Protein AF-A0A7I7SS17-F1 (afdb_monomer_lite)

Secondary structure (DSSP, 8-state):
-HHHHHHHHHTT--HHHHH---SSS---HHHHHHHHHHHHHHHHHHSSSSSHHHHHS-TT-EEEPPTTSTTS-TT--EEEHHHHHHHHHHHHHHHHHHHHHHHHHHH---HHHHHHHHTTPPPBTTB-----SS----S--SS--TT-S----HHHHHHHHHHHHHHHHHT--

Organism: NCBI:txid1534348

Foldseek 3Di:
DLLLLLLLLLPLDAPCQQQDDLDPDSDGSLVLVVVLVVLCCVLCVQPPHDDVCVVVPPQQDWRADDCVDPPDDNPGGTDGNVVSVVVSVVSSNVSSVVSQVSSCSPPNDHRQLSSCQVVVHPDDPVYHRDDRPDRDPHCDPLPDRPPPDPRVRSSVSVVVVVVVVVVVVVVVD

InterPro domains:
  IPR007061 Mycothiol-S-transferase [PF04978] (49-108)
  IPR034660 DinB/YfiT-like putative metalloenzymes [G3DSA:1.20.120.450] (3-50)
  IPR034660 DinB/YfiT-like putative metalloenzymes [G3DSA:1.20.120.450] (51-109)
  IPR034660 DinB/YfiT-like putative metalloenzymes [SSF109854] (7-107)

Structure (mmCIF, N/CA/C/O backbone):
data_AF-A0A7I7SS17-F1
#
_entry.id   AF-A0A7I7SS17-F1
#
loop_
_atom_site.group_PDB
_atom_site.id
_atom_site.type_symbol
_atom_site.label_atom_id
_atom_site.label_alt_id
_atom_site.label_comp_id
_atom_site.label_asym_id
_atom_site.label_entity_id
_atom_site.label_seq_id
_atom_site.pdbx_PDB_ins_code
_atom_site.Cartn_x
_atom_site.Cartn_y
_atom_site.Cartn_z
_atom_site.occupancy
_atom_site.B_iso_or_equiv
_atom_site.auth_seq_id
_atom_site.auth_comp_id
_atom_site.auth_asym_id
_atom_site.auth_atom_id
_atom_site.pdbx_PDB_model_num
ATOM 1 N N . MET A 1 1 ? 8.268 -7.263 5.858 1.00 54.41 1 MET A N 1
ATOM 2 C CA . MET A 1 1 ? 7.622 -6.282 6.760 1.00 54.41 1 MET A CA 1
ATOM 3 C C . MET A 1 1 ? 6.627 -5.393 6.023 1.00 54.41 1 MET A C 1
ATOM 5 O O . MET A 1 1 ? 5.473 -5.433 6.407 1.00 54.41 1 MET A O 1
ATOM 9 N N . ILE A 1 2 ? 6.999 -4.677 4.951 1.00 58.81 2 ILE A N 1
ATOM 10 C CA . ILE A 1 2 ? 6.078 -3.745 4.255 1.00 58.81 2 ILE A CA 1
ATOM 11 C C . ILE A 1 2 ? 4.875 -4.456 3.591 1.00 58.81 2 ILE A C 1
ATOM 13 O O . ILE A 1 2 ? 3.740 -4.019 3.727 1.00 58.81 2 ILE A O 1
ATOM 17 N N . PHE A 1 3 ? 5.082 -5.595 2.921 1.00 63.16 3 PHE A N 1
ATOM 18 C CA . PHE A 1 3 ? 3.960 -6.375 2.367 1.00 63.16 3 PHE A CA 1
ATOM 19 C C . PHE A 1 3 ? 3.020 -6.921 3.448 1.00 63.16 3 PHE A C 1
ATOM 21 O O . PHE A 1 3 ? 1.810 -6.976 3.268 1.00 63.16 3 PHE A O 1
ATOM 28 N N . THR A 1 4 ? 3.571 -7.273 4.606 1.00 67.00 4 THR A N 1
ATOM 29 C CA . THR A 1 4 ? 2.788 -7.773 5.736 1.00 67.00 4 THR A CA 1
ATOM 30 C C . THR A 1 4 ? 1.897 -6.680 6.328 1.00 67.00 4 THR A C 1
ATOM 32 O O . THR A 1 4 ? 0.782 -6.985 6.737 1.00 67.00 4 THR A O 1
ATOM 35 N N . SER A 1 5 ? 2.344 -5.418 6.351 1.00 72.88 5 SER A N 1
ATOM 36 C CA . SER A 1 5 ? 1.547 -4.323 6.917 1.00 72.88 5 SER A CA 1
ATOM 37 C C . SER A 1 5 ? 0.346 -3.967 6.041 1.00 72.88 5 SER A C 1
ATOM 39 O O . SER A 1 5 ? -0.764 -3.901 6.557 1.00 72.88 5 SER A O 1
ATOM 41 N N . ILE A 1 6 ? 0.512 -3.840 4.715 1.00 76.19 6 ILE A N 1
ATOM 42 C CA . ILE A 1 6 ? -0.615 -3.504 3.821 1.00 76.19 6 ILE A CA 1
ATOM 43 C C . ILE A 1 6 ? -1.723 -4.573 3.865 1.00 76.19 6 ILE A C 1
ATOM 45 O O . ILE A 1 6 ? -2.908 -4.248 3.797 1.00 76.19 6 ILE A O 1
ATOM 49 N N . ILE A 1 7 ? -1.344 -5.849 4.015 1.00 76.75 7 ILE A N 1
ATOM 50 C CA . ILE A 1 7 ? -2.284 -6.968 4.146 1.00 76.75 7 ILE A CA 1
ATOM 51 C C . ILE A 1 7 ? -2.948 -6.948 5.526 1.00 76.75 7 ILE A C 1
ATOM 53 O O . ILE A 1 7 ? -4.169 -7.064 5.606 1.00 76.75 7 ILE A O 1
ATOM 57 N N . ALA A 1 8 ? -2.180 -6.743 6.600 1.00 79.88 8 ALA A N 1
ATOM 58 C CA . ALA A 1 8 ? -2.711 -6.687 7.962 1.00 79.88 8 ALA A CA 1
ATOM 59 C C . ALA A 1 8 ? -3.711 -5.534 8.161 1.00 79.88 8 ALA A C 1
ATOM 61 O O . ALA A 1 8 ? -4.725 -5.713 8.825 1.00 79.88 8 ALA A O 1
ATOM 62 N N . VAL A 1 9 ? -3.476 -4.378 7.533 1.00 81.19 9 VAL A N 1
ATOM 63 C CA . VAL A 1 9 ? -4.404 -3.233 7.555 1.00 81.19 9 VAL A CA 1
ATOM 64 C C . VAL A 1 9 ? -5.732 -3.538 6.866 1.00 81.19 9 VAL A C 1
ATOM 66 O O . VAL A 1 9 ? -6.790 -3.054 7.276 1.00 81.19 9 VAL A O 1
ATOM 69 N N . ALA A 1 10 ? -5.684 -4.330 5.799 1.00 79.56 10 ALA A N 1
ATOM 70 C CA . ALA A 1 10 ? -6.872 -4.755 5.081 1.00 79.56 10 ALA A CA 1
ATOM 71 C C . ALA A 1 10 ? -7.640 -5.844 5.843 1.00 79.56 10 ALA A C 1
ATOM 73 O O . ALA A 1 10 ? -8.870 -5.920 5.749 1.00 79.56 10 ALA A O 1
ATOM 74 N N . ASP A 1 11 ? -6.926 -6.704 6.568 1.00 79.88 11 ASP A N 1
ATOM 75 C CA . ASP A 1 11 ? -7.519 -7.853 7.231 1.00 79.88 11 ASP A CA 1
ATOM 76 C C . ASP A 1 11 ? -8.488 -7.443 8.346 1.00 79.88 11 ASP A C 1
ATOM 78 O O . ASP A 1 11 ? -8.333 -6.443 9.046 1.00 79.88 11 ASP A O 1
ATOM 82 N N . GLY A 1 12 ? -9.578 -8.197 8.456 1.00 74.12 12 GLY A N 1
ATOM 83 C CA . GLY A 1 12 ? -10.648 -7.905 9.408 1.00 74.12 12 GLY A CA 1
ATOM 84 C C . GLY A 1 12 ? -11.419 -6.598 9.166 1.00 74.12 12 GLY A C 1
ATOM 85 O O . GLY A 1 12 ? -12.346 -6.320 9.929 1.00 74.12 12 GLY A O 1
ATOM 86 N N . SER A 1 13 ? -11.100 -5.809 8.130 1.00 79.06 13 SER A N 1
ATOM 87 C CA . SER A 1 13 ? -11.884 -4.626 7.757 1.00 79.06 13 SER A CA 1
ATOM 88 C C . SER A 1 13 ? -13.245 -5.004 7.159 1.00 79.06 13 SER A C 1
ATOM 90 O O . SER A 1 13 ? -13.398 -6.016 6.467 1.00 79.06 13 SER A O 1
ATOM 92 N N . THR A 1 14 ? -14.273 -4.203 7.446 1.00 82.38 14 THR A N 1
ATOM 93 C CA . THR A 1 14 ? -15.587 -4.361 6.806 1.00 82.38 14 THR A CA 1
ATOM 94 C C . THR A 1 14 ? -15.608 -3.713 5.420 1.00 82.38 14 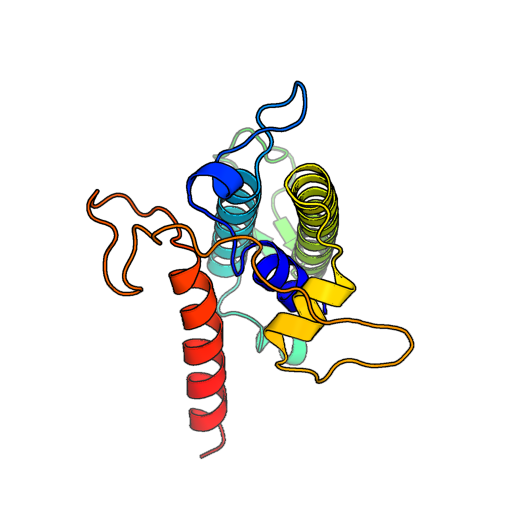THR A C 1
ATOM 96 O O . THR A 1 14 ? -14.827 -2.811 5.128 1.00 82.38 14 THR A O 1
ATOM 99 N N . ASP A 1 15 ? -16.557 -4.111 4.568 1.00 77.62 15 ASP A N 1
ATOM 100 C CA . ASP A 1 15 ? -16.792 -3.466 3.264 1.00 77.62 15 ASP A CA 1
ATOM 101 C C . ASP A 1 15 ? -17.032 -1.950 3.380 1.00 77.62 15 ASP A C 1
ATOM 103 O O . ASP A 1 15 ? -16.677 -1.189 2.481 1.00 77.62 15 ASP A O 1
ATOM 107 N N . GLU A 1 16 ? -17.671 -1.516 4.468 1.00 83.25 16 GLU A N 1
ATOM 108 C CA . GLU A 1 16 ? -17.919 -0.106 4.759 1.00 83.25 16 GLU A CA 1
ATOM 109 C C . GLU A 1 16 ? -16.619 0.609 5.133 1.00 83.25 16 GLU A C 1
ATOM 111 O O . GLU A 1 16 ? -16.286 1.618 4.517 1.00 83.25 16 GLU A O 1
ATOM 116 N N . GLN A 1 17 ? -15.832 0.033 6.047 1.00 85.25 17 GLN A N 1
ATOM 117 C CA . GLN A 1 17 ? -14.513 0.554 6.419 1.00 85.25 17 GLN A CA 1
ATOM 118 C C . GLN A 1 17 ? -13.571 0.634 5.212 1.00 85.25 17 GLN A C 1
ATOM 120 O O . GLN A 1 17 ? -12.902 1.643 5.012 1.00 85.25 17 GLN A O 1
ATOM 125 N N . ALA A 1 18 ? -13.561 -0.390 4.357 1.00 86.12 18 ALA A N 1
ATOM 126 C CA . ALA A 1 18 ? -12.718 -0.425 3.168 1.00 86.12 18 ALA A CA 1
ATOM 127 C C . ALA A 1 18 ? -13.058 0.688 2.158 1.00 86.12 18 ALA A C 1
ATOM 129 O O . ALA A 1 18 ? -12.183 1.111 1.401 1.00 86.12 18 ALA A O 1
ATOM 130 N N . ARG A 1 19 ? -14.311 1.165 2.129 1.00 85.88 19 ARG A N 1
ATOM 131 C CA . ARG A 1 19 ? -14.769 2.257 1.250 1.00 85.88 19 ARG A CA 1
ATOM 132 C C . ARG A 1 19 ? -14.756 3.627 1.923 1.00 85.88 19 ARG A C 1
ATOM 134 O O . ARG A 1 19 ? -14.920 4.627 1.226 1.00 85.88 19 ARG A O 1
ATOM 141 N N . ALA A 1 20 ? -14.601 3.679 3.241 1.00 86.75 20 ALA A N 1
ATOM 142 C CA . ALA A 1 20 ? -14.642 4.919 3.990 1.00 86.75 20 ALA A CA 1
ATOM 143 C C . ALA A 1 20 ? -13.451 5.819 3.634 1.00 86.75 20 ALA A C 1
ATOM 145 O O . ALA A 1 20 ? -12.322 5.354 3.464 1.00 86.75 20 ALA A O 1
ATOM 146 N N . ALA A 1 21 ? -13.725 7.118 3.543 1.00 91.56 21 ALA A N 1
ATOM 147 C CA . ALA A 1 21 ? -12.736 8.164 3.341 1.00 91.56 21 ALA A CA 1
ATOM 148 C C . ALA A 1 21 ? -12.806 9.119 4.543 1.00 91.56 21 ALA A C 1
ATOM 150 O O . ALA A 1 21 ? -13.628 10.034 4.547 1.00 91.56 21 ALA A O 1
ATOM 151 N N . PRO A 1 22 ? -12.018 8.881 5.609 1.00 89.25 22 PRO A N 1
ATOM 152 C CA . PRO A 1 22 ? -12.168 9.600 6.879 1.00 89.25 22 PRO A CA 1
ATOM 153 C C . PRO A 1 22 ? -11.605 11.031 6.852 1.00 89.25 22 PRO A C 1
ATOM 155 O O . PRO A 1 22 ? -11.637 11.728 7.862 1.00 89.25 22 PRO A O 1
ATOM 158 N N . THR A 1 23 ? -11.081 11.483 5.711 1.00 89.62 23 THR A N 1
ATOM 159 C CA . THR A 1 23 ? -10.562 12.842 5.514 1.00 89.62 23 THR A CA 1
ATOM 160 C C . THR A 1 23 ? -11.308 13.524 4.369 1.00 89.62 23 THR A C 1
ATOM 162 O O . THR A 1 23 ? -12.128 12.912 3.693 1.00 89.62 23 THR A O 1
ATOM 165 N N . VAL A 1 24 ? -11.007 14.798 4.110 1.00 89.62 24 VAL A N 1
ATOM 166 C CA . VAL A 1 24 ? -11.582 15.538 2.969 1.00 89.62 24 VAL A CA 1
ATOM 167 C C . VAL A 1 24 ? -11.172 14.973 1.601 1.00 89.62 24 VAL A C 1
ATOM 169 O O . VAL A 1 24 ? -11.801 15.287 0.593 1.00 89.62 24 VAL A O 1
ATOM 172 N N . SER A 1 25 ? -10.115 14.158 1.550 1.00 87.12 25 SER A N 1
ATOM 173 C CA . SER A 1 25 ? -9.692 13.442 0.346 1.00 87.12 25 SER A CA 1
ATOM 174 C C . SER A 1 25 ? -10.539 12.187 0.138 1.00 87.12 25 SER A C 1
ATOM 176 O O . SER A 1 25 ? -10.976 11.564 1.097 1.00 87.12 25 SER A O 1
ATOM 178 N N . SER A 1 26 ? -10.682 11.726 -1.107 1.00 88.00 26 SER A N 1
ATOM 179 C CA . SER A 1 26 ? -11.328 10.446 -1.442 1.00 88.00 26 SER A CA 1
ATOM 180 C C . SER A 1 26 ? -10.481 9.205 -1.096 1.00 88.00 26 SER A C 1
ATOM 182 O O . SER A 1 26 ? -10.699 8.125 -1.652 1.00 88.00 26 SER A O 1
ATOM 184 N N . LEU A 1 27 ? -9.464 9.357 -0.247 1.00 89.88 27 LEU A N 1
ATOM 185 C CA . LEU A 1 27 ? -8.505 8.314 0.100 1.00 89.88 27 LEU A CA 1
ATOM 186 C C . LEU A 1 27 ? -9.148 7.276 1.031 1.00 89.88 27 LEU A C 1
ATOM 188 O O . LEU A 1 27 ? -9.680 7.631 2.078 1.00 89.88 27 LEU A O 1
ATOM 192 N N . SER A 1 28 ? -9.075 5.999 0.655 1.00 90.19 28 SER A N 1
ATOM 193 C CA . SER A 1 28 ? -9.647 4.867 1.401 1.00 90.19 28 SER A CA 1
ATOM 194 C C . SER A 1 28 ? -8.701 3.667 1.376 1.00 90.19 28 SER A C 1
ATOM 196 O O . SER A 1 28 ? -7.907 3.535 0.440 1.00 90.19 28 SER A O 1
ATOM 198 N N . ILE A 1 29 ? -8.821 2.755 2.350 1.00 87.69 29 ILE A N 1
ATOM 199 C CA . ILE A 1 29 ? -8.038 1.502 2.389 1.00 87.69 29 ILE A CA 1
ATOM 200 C C . ILE A 1 29 ? -8.238 0.710 1.089 1.00 87.69 29 ILE A C 1
ATOM 202 O O . ILE A 1 29 ? -7.273 0.311 0.440 1.00 87.69 29 ILE A O 1
ATOM 206 N N . GLY A 1 30 ? -9.486 0.545 0.641 1.00 84.06 30 GLY A N 1
ATOM 207 C CA . GLY A 1 30 ? -9.792 -0.156 -0.606 1.00 84.06 30 GLY A CA 1
ATOM 208 C C . GLY A 1 30 ? -9.234 0.549 -1.848 1.00 84.06 30 GLY A C 1
ATOM 209 O O . GLY A 1 30 ? -8.779 -0.115 -2.782 1.00 84.06 30 GLY A O 1
ATOM 210 N N . GLY A 1 31 ? -9.228 1.886 -1.863 1.00 86.00 31 GLY A N 1
ATOM 211 C CA . GLY A 1 31 ? -8.612 2.683 -2.926 1.00 86.00 31 GLY A CA 1
ATOM 212 C C . GLY A 1 31 ? -7.094 2.503 -2.995 1.00 86.00 31 GLY A C 1
ATOM 213 O O . GLY A 1 31 ? -6.564 2.266 -4.081 1.00 86.00 31 GLY A O 1
ATOM 214 N N . LEU A 1 32 ? -6.419 2.543 -1.842 1.00 87.06 32 LEU A N 1
ATOM 215 C CA . LEU A 1 32 ? -4.975 2.330 -1.709 1.00 87.06 32 LEU A CA 1
ATOM 216 C C . LEU A 1 32 ? -4.569 0.928 -2.174 1.00 87.06 32 LEU A C 1
ATOM 218 O O . LEU A 1 32 ? -3.712 0.791 -3.044 1.00 87.06 32 LEU A O 1
ATOM 222 N N . ILE A 1 33 ? -5.247 -0.112 -1.684 1.00 83.62 33 ILE A N 1
ATOM 223 C CA . ILE A 1 33 ? -4.981 -1.503 -2.080 1.00 83.62 33 ILE A CA 1
ATOM 224 C C . ILE A 1 33 ? -5.134 -1.681 -3.593 1.00 83.62 33 ILE A C 1
ATOM 226 O O . ILE A 1 33 ? -4.274 -2.276 -4.251 1.00 83.62 33 ILE A O 1
ATOM 230 N N . LYS A 1 34 ? -6.218 -1.145 -4.171 1.00 82.19 34 LYS A N 1
ATOM 231 C CA . LYS A 1 34 ? -6.457 -1.199 -5.617 1.00 82.19 34 LYS A CA 1
ATOM 232 C C . LYS A 1 34 ? -5.342 -0.496 -6.390 1.00 82.19 34 LYS A C 1
ATOM 234 O O . LYS A 1 34 ? -4.876 -1.032 -7.396 1.00 82.19 34 LYS A O 1
ATOM 239 N N . HIS A 1 35 ? -4.944 0.689 -5.939 1.00 85.00 35 HIS A N 1
ATOM 240 C CA . HIS A 1 35 ? -3.897 1.482 -6.567 1.00 85.00 35 HIS A CA 1
ATOM 241 C C . HIS A 1 35 ? -2.554 0.738 -6.566 1.00 85.00 35 HIS A C 1
ATOM 243 O O . HIS A 1 35 ? -2.025 0.466 -7.644 1.00 85.00 35 HIS A O 1
ATOM 249 N N . ILE A 1 36 ? -2.066 0.311 -5.396 1.00 82.50 36 ILE A N 1
ATOM 250 C CA . ILE A 1 36 ? -0.790 -0.410 -5.252 1.00 82.50 36 ILE A CA 1
ATOM 251 C C . ILE A 1 36 ? -0.790 -1.692 -6.082 1.00 82.50 36 ILE A C 1
ATOM 253 O O . ILE A 1 36 ? 0.169 -1.964 -6.796 1.00 82.50 36 ILE A O 1
ATOM 257 N N . THR A 1 37 ? -1.881 -2.466 -6.044 1.00 79.69 37 THR A N 1
ATOM 258 C CA . THR A 1 37 ? -1.987 -3.706 -6.830 1.00 79.69 37 THR A CA 1
ATOM 259 C C . THR A 1 37 ? -1.874 -3.422 -8.330 1.00 79.69 37 THR A C 1
ATOM 261 O O . THR A 1 37 ? -1.239 -4.182 -9.062 1.00 79.69 37 THR A O 1
ATOM 264 N N . GLY A 1 38 ? -2.475 -2.327 -8.808 1.00 77.69 38 GLY A N 1
ATOM 265 C CA . GLY A 1 38 ? -2.366 -1.889 -10.199 1.00 77.69 38 GLY A CA 1
ATOM 266 C C . GLY A 1 38 ? -0.946 -1.459 -10.573 1.00 77.69 38 GLY A C 1
ATOM 267 O O . GLY A 1 38 ? -0.431 -1.905 -11.597 1.00 77.69 38 GLY A O 1
ATOM 268 N N . VAL A 1 39 ? -0.305 -0.651 -9.723 1.00 80.81 39 VAL A N 1
ATOM 269 C CA . VAL A 1 39 ? 1.082 -0.186 -9.894 1.00 80.81 39 VAL A CA 1
ATOM 270 C C . VAL A 1 39 ? 2.038 -1.375 -9.936 1.00 80.81 39 VAL A C 1
ATOM 272 O O . VAL A 1 39 ? 2.763 -1.549 -10.915 1.00 80.81 39 VAL A O 1
ATOM 275 N N . GLN A 1 40 ? 1.975 -2.250 -8.933 1.00 78.19 40 GLN A N 1
ATOM 276 C CA . GLN A 1 40 ? 2.812 -3.440 -8.838 1.00 78.19 40 GLN A CA 1
ATOM 277 C C . GLN A 1 40 ? 2.646 -4.342 -10.063 1.00 78.19 40 GLN A C 1
ATOM 279 O O . GLN A 1 40 ? 3.642 -4.702 -10.682 1.00 78.19 40 GLN A O 1
ATOM 284 N N . ARG A 1 41 ? 1.410 -4.672 -10.464 1.00 75.50 41 ARG A N 1
ATOM 285 C CA . ARG A 1 41 ? 1.167 -5.489 -11.668 1.00 75.50 41 ARG A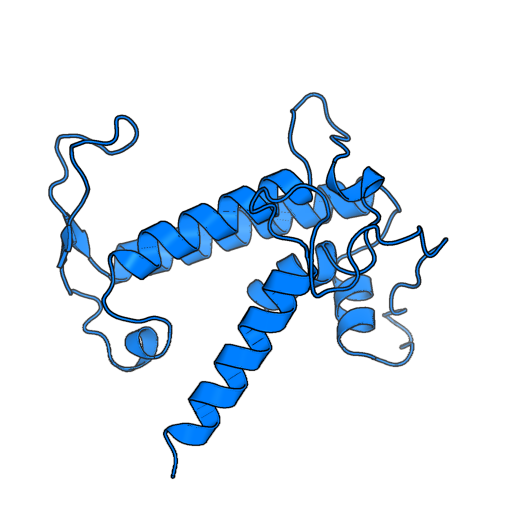 CA 1
ATOM 286 C C . ARG A 1 41 ? 1.683 -4.814 -12.932 1.00 75.50 41 ARG A C 1
ATOM 288 O O . ARG A 1 41 ? 2.251 -5.488 -13.783 1.00 75.50 41 ARG A O 1
ATOM 295 N N . GLY A 1 42 ? 1.502 -3.501 -13.056 1.00 76.25 42 GLY A N 1
ATOM 296 C CA . GLY A 1 42 ? 2.003 -2.737 -14.189 1.00 76.25 42 GLY A CA 1
ATOM 297 C C . GLY A 1 42 ? 3.521 -2.844 -14.314 1.00 76.25 42 GLY A C 1
ATOM 298 O O . GLY A 1 42 ? 4.023 -3.184 -15.384 1.00 76.25 42 GLY A O 1
ATOM 299 N N . TRP A 1 43 ? 4.256 -2.587 -13.237 1.00 76.38 43 TRP A N 1
ATOM 300 C CA . TRP A 1 43 ? 5.716 -2.672 -13.244 1.00 76.38 43 TRP A CA 1
ATOM 301 C C . TRP A 1 43 ? 6.221 -4.110 -13.384 1.00 76.38 43 TRP A C 1
ATOM 303 O O . TRP A 1 43 ? 7.115 -4.369 -14.183 1.00 76.38 43 TRP A O 1
ATOM 313 N N . MET A 1 44 ? 5.596 -5.068 -12.695 1.00 73.44 44 MET A N 1
ATOM 314 C CA . MET A 1 44 ? 5.963 -6.486 -12.772 1.00 73.44 44 MET A CA 1
ATOM 315 C C . MET A 1 44 ? 5.639 -7.131 -14.120 1.00 73.44 44 MET A C 1
ATOM 317 O O . MET A 1 44 ? 6.288 -8.097 -14.473 1.00 73.44 44 MET A O 1
ATOM 321 N N . ALA A 1 45 ? 4.670 -6.634 -14.892 1.00 73.62 45 ALA A N 1
ATOM 322 C CA . ALA A 1 45 ? 4.449 -7.113 -16.260 1.00 73.62 45 ALA A CA 1
ATOM 323 C C . ALA A 1 45 ? 5.530 -6.618 -17.238 1.00 73.62 45 ALA A C 1
ATOM 325 O O . ALA A 1 45 ? 5.720 -7.206 -18.299 1.00 73.62 45 ALA A O 1
ATOM 326 N N . ARG A 1 46 ? 6.218 -5.521 -16.895 1.00 71.75 46 ARG A N 1
ATOM 327 C CA . ARG A 1 46 ? 7.281 -4.911 -17.712 1.00 71.75 46 ARG A CA 1
ATOM 328 C C . ARG A 1 46 ? 8.649 -5.528 -17.435 1.00 71.75 46 ARG A C 1
ATOM 330 O O . ARG A 1 46 ? 9.523 -5.491 -18.292 1.00 71.75 46 ARG A O 1
ATOM 337 N N . VAL A 1 47 ? 8.812 -6.120 -16.256 1.00 63.50 47 VAL A N 1
ATOM 338 C CA . VAL A 1 47 ? 9.972 -6.924 -15.873 1.00 63.50 47 VAL A CA 1
ATOM 339 C C . VAL A 1 47 ? 9.618 -8.393 -16.119 1.00 63.50 47 VAL A C 1
ATOM 341 O O . VAL A 1 47 ? 8.639 -8.885 -15.576 1.00 63.50 47 VAL A O 1
ATOM 344 N N . ALA A 1 48 ? 10.363 -9.123 -16.950 1.00 56.81 48 ALA A N 1
ATOM 345 C CA . ALA A 1 48 ? 10.077 -10.540 -17.186 1.00 56.81 48 ALA A CA 1
ATOM 346 C C . ALA A 1 48 ? 10.241 -11.366 -15.881 1.00 56.81 48 ALA A C 1
ATOM 348 O O . ALA A 1 48 ? 11.356 -11.699 -15.504 1.00 56.81 48 ALA A O 1
ATOM 349 N N . ALA A 1 49 ? 9.114 -11.700 -15.232 1.00 50.69 49 ALA A N 1
ATOM 350 C CA . ALA A 1 49 ? 8.916 -12.509 -14.011 1.00 50.69 49 ALA A CA 1
ATOM 351 C C . ALA A 1 49 ? 9.348 -11.897 -12.641 1.00 50.69 49 ALA A C 1
ATOM 353 O O . ALA A 1 49 ? 10.364 -11.207 -12.555 1.00 50.69 49 ALA A O 1
ATOM 354 N N . PRO A 1 50 ? 8.596 -12.134 -11.531 1.00 53.84 50 PRO A N 1
ATOM 355 C CA . PRO A 1 50 ? 8.685 -11.331 -10.307 1.00 53.84 50 PRO A CA 1
ATOM 356 C C . PRO A 1 50 ? 9.461 -11.994 -9.149 1.00 53.84 50 PRO A C 1
ATOM 358 O O . PRO A 1 50 ? 9.459 -13.210 -8.970 1.00 53.84 50 PRO A O 1
ATOM 361 N N . LEU A 1 51 ? 10.080 -11.137 -8.327 1.00 52.41 51 LEU A N 1
ATOM 362 C CA . LEU A 1 51 ? 10.760 -11.362 -7.035 1.00 52.41 51 LEU A CA 1
ATOM 363 C C . LEU A 1 51 ? 11.979 -12.299 -7.012 1.00 52.41 51 LEU A C 1
ATOM 365 O O . LEU A 1 51 ? 12.969 -11.922 -6.391 1.00 52.41 51 LEU A O 1
ATOM 369 N N . ARG A 1 52 ? 12.002 -13.422 -7.746 1.00 51.31 52 ARG A N 1
ATOM 370 C CA . ARG A 1 52 ? 13.254 -14.189 -7.942 1.00 51.31 52 ARG A CA 1
ATOM 371 C C . ARG A 1 52 ? 14.289 -13.406 -8.752 1.00 51.31 52 ARG A C 1
ATOM 373 O O . ARG A 1 52 ? 15.483 -13.594 -8.553 1.00 51.31 52 ARG A O 1
ATOM 380 N N . LEU A 1 53 ? 13.840 -12.450 -9.570 1.00 55.38 53 LEU A N 1
ATOM 381 C CA . LEU A 1 53 ? 14.733 -11.503 -10.226 1.00 55.38 53 LEU A CA 1
ATOM 382 C C . LEU A 1 53 ? 15.442 -10.575 -9.229 1.00 55.38 53 LEU A C 1
ATOM 384 O O . LEU A 1 53 ? 16.527 -10.137 -9.529 1.00 55.38 53 LEU A O 1
ATOM 388 N N . VAL A 1 54 ? 14.950 -10.265 -8.028 1.00 59.78 54 VAL A N 1
ATOM 389 C CA . VAL A 1 54 ? 15.759 -9.383 -7.150 1.00 59.78 54 VAL A CA 1
ATOM 390 C C . VAL A 1 54 ? 17.072 -10.069 -6.735 1.00 59.78 54 VAL A C 1
ATOM 392 O O . VAL A 1 54 ? 18.089 -9.405 -6.560 1.00 59.78 54 VAL A O 1
ATOM 395 N N . GLU A 1 55 ? 17.068 -11.402 -6.660 1.00 60.31 55 GLU A N 1
ATOM 396 C CA . GLU A 1 55 ? 18.261 -12.205 -6.376 1.00 60.31 55 GLU A CA 1
ATOM 397 C C . GLU A 1 55 ? 19.095 -12.518 -7.629 1.00 60.31 55 GLU A C 1
ATOM 399 O O . GLU A 1 55 ? 20.305 -12.701 -7.520 1.00 60.31 55 GLU A O 1
ATOM 404 N N . THR A 1 56 ? 18.474 -12.591 -8.814 1.00 66.94 56 THR A N 1
ATOM 405 C CA . THR A 1 56 ? 19.138 -13.050 -10.051 1.00 66.94 56 THR A CA 1
ATOM 406 C C . THR A 1 56 ? 19.135 -12.043 -11.205 1.00 66.94 56 THR A C 1
ATOM 408 O O . THR A 1 56 ? 19.663 -12.346 -12.272 1.00 66.94 56 THR A O 1
ATOM 411 N N . ALA A 1 57 ? 18.500 -10.884 -11.054 1.00 70.50 57 ALA A N 1
ATOM 412 C CA . ALA A 1 57 ? 18.420 -9.852 -12.078 1.00 70.50 57 ALA A CA 1
ATOM 413 C C . ALA A 1 57 ? 19.706 -9.061 -12.099 1.00 70.50 57 ALA A C 1
ATOM 415 O O . ALA A 1 57 ? 20.216 -8.615 -11.069 1.00 70.50 57 ALA A O 1
ATOM 416 N N . ASP A 1 58 ? 20.125 -8.754 -13.314 1.00 81.75 58 ASP A N 1
ATOM 417 C CA . ASP A 1 58 ? 20.938 -7.582 -13.532 1.00 81.75 58 ASP A CA 1
ATOM 418 C C . ASP A 1 58 ? 20.091 -6.335 -13.218 1.00 81.75 58 ASP A C 1
ATOM 420 O O . ASP A 1 58 ? 19.153 -5.992 -13.943 1.00 81.75 58 ASP A O 1
ATOM 424 N N . LEU A 1 59 ? 20.396 -5.673 -12.102 1.00 84.75 59 LEU A N 1
ATOM 425 C CA . LEU A 1 59 ? 19.708 -4.458 -11.662 1.00 84.75 59 LEU A CA 1
ATOM 426 C C . LEU A 1 59 ? 19.918 -3.277 -12.620 1.00 84.75 59 LEU A C 1
ATOM 428 O O . LEU A 1 59 ? 19.163 -2.304 -12.556 1.00 84.75 59 LEU A O 1
ATOM 432 N N . ASP A 1 60 ? 20.886 -3.367 -13.526 1.00 87.56 60 ASP A N 1
ATOM 433 C CA . ASP A 1 60 ? 21.141 -2.357 -14.546 1.00 87.56 60 ASP A CA 1
ATOM 434 C C . ASP A 1 60 ? 20.406 -2.678 -15.865 1.00 87.56 60 ASP A C 1
ATOM 436 O O . ASP A 1 60 ? 20.462 -1.896 -16.816 1.00 87.56 60 ASP A O 1
ATOM 440 N N . THR A 1 61 ? 19.620 -3.768 -15.897 1.00 86.38 61 THR A N 1
ATOM 441 C CA . THR A 1 61 ? 18.698 -4.094 -16.996 1.00 86.38 61 THR A CA 1
ATOM 442 C C . THR A 1 61 ? 17.805 -2.903 -17.324 1.00 86.38 61 THR A C 1
ATOM 444 O O . THR A 1 61 ? 17.174 -2.313 -16.445 1.00 86.38 61 THR A O 1
ATOM 447 N N . VAL A 1 62 ? 17.707 -2.595 -18.614 1.00 88.12 62 VAL A N 1
ATOM 448 C CA . VAL A 1 62 ? 16.903 -1.496 -19.146 1.00 88.12 62 VAL A CA 1
ATOM 449 C C . VAL A 1 62 ? 15.426 -1.901 -19.212 1.00 88.12 62 VAL A C 1
ATOM 451 O O . VAL A 1 62 ? 15.061 -2.862 -19.886 1.00 88.12 62 VAL A O 1
ATOM 454 N N . VAL A 1 63 ? 14.572 -1.141 -18.529 1.00 87.12 63 VAL A N 1
ATOM 455 C CA . VAL A 1 63 ? 13.112 -1.271 -18.510 1.00 87.12 63 VAL A CA 1
ATOM 456 C C . VAL A 1 63 ? 12.506 -0.106 -19.303 1.00 87.12 63 VAL A C 1
ATOM 458 O O . VAL A 1 63 ? 12.630 1.044 -18.872 1.00 87.12 63 VAL A O 1
ATOM 461 N N . PRO A 1 64 ? 11.854 -0.359 -20.452 1.00 87.19 64 PRO A N 1
ATOM 462 C CA . PRO A 1 64 ? 11.328 0.702 -21.306 1.00 87.19 64 PRO A CA 1
ATOM 463 C C . PRO A 1 64 ? 10.157 1.442 -20.649 1.00 87.19 64 PRO A C 1
ATOM 465 O O . PRO A 1 64 ? 9.269 0.827 -20.045 1.00 87.19 64 PRO A O 1
ATOM 468 N N . VAL A 1 65 ? 10.136 2.767 -20.807 1.00 86.00 65 VAL A N 1
ATOM 469 C CA . VAL A 1 65 ? 9.025 3.616 -20.364 1.00 86.00 65 VAL A CA 1
ATOM 470 C C . VAL A 1 65 ? 7.983 3.705 -21.478 1.00 86.00 65 VAL A C 1
ATOM 472 O O . VAL A 1 65 ? 8.329 3.997 -22.621 1.00 86.00 65 VAL A O 1
ATOM 475 N N . PRO A 1 66 ? 6.695 3.466 -21.191 1.00 77.94 66 PRO A N 1
ATOM 476 C CA . PRO A 1 66 ? 5.644 3.668 -22.178 1.00 77.94 66 PRO A CA 1
ATOM 477 C C . PRO A 1 66 ? 5.467 5.156 -22.503 1.00 77.94 66 PRO A C 1
ATOM 479 O O . PRO A 1 66 ? 5.120 5.949 -21.629 1.00 77.94 66 PRO A O 1
ATOM 482 N N . CYS A 1 67 ? 5.647 5.525 -23.771 1.00 77.94 67 CYS A N 1
ATOM 483 C CA . CYS A 1 67 ? 5.437 6.897 -24.245 1.00 77.94 67 CYS A CA 1
ATOM 484 C C . CYS A 1 67 ? 3.954 7.236 -24.493 1.00 77.94 67 CYS A C 1
ATOM 486 O O . CYS A 1 67 ? 3.622 8.380 -24.793 1.00 77.94 67 CYS A O 1
ATOM 488 N N . ASP A 1 68 ? 3.061 6.246 -24.416 1.00 78.81 68 ASP A N 1
ATOM 489 C CA . ASP A 1 68 ? 1.622 6.378 -24.671 1.00 78.81 68 ASP A CA 1
ATOM 490 C C . ASP A 1 68 ? 0.825 6.843 -23.440 1.00 78.81 68 ASP A C 1
ATOM 492 O O . ASP A 1 68 ? -0.329 7.259 -23.562 1.00 78.81 68 ASP A O 1
ATOM 496 N N . ALA A 1 69 ? 1.437 6.806 -22.255 1.00 79.81 69 ALA A N 1
ATOM 497 C CA . ALA A 1 69 ? 0.820 7.215 -21.003 1.00 79.81 69 ALA A CA 1
ATOM 498 C C . ALA A 1 69 ? 1.209 8.662 -20.628 1.00 79.81 69 ALA A C 1
ATOM 500 O O . ALA A 1 69 ? 2.389 8.952 -20.435 1.00 79.81 69 ALA A O 1
ATOM 501 N N . PRO A 1 70 ? 0.235 9.574 -20.431 1.00 82.38 70 PRO A N 1
ATOM 502 C CA . PRO A 1 70 ? 0.500 11.006 -20.247 1.00 82.38 70 PRO A CA 1
ATOM 503 C C . PRO A 1 70 ? 1.170 11.373 -18.914 1.00 82.38 70 PRO A C 1
ATOM 505 O O . PRO A 1 70 ? 1.601 12.508 -18.740 1.00 82.38 70 PRO A O 1
ATOM 508 N N . TRP A 1 71 ? 1.228 10.448 -17.954 1.00 82.81 71 TRP A N 1
ATOM 509 C CA . TRP A 1 71 ? 1.883 10.655 -16.657 1.00 82.81 71 TRP A CA 1
ATOM 510 C C . TRP A 1 71 ? 3.368 10.273 -16.658 1.00 82.81 71 TRP A C 1
ATOM 512 O O . TRP A 1 71 ? 4.055 10.555 -15.678 1.00 82.81 71 TRP A O 1
ATOM 522 N N . PHE A 1 72 ? 3.873 9.633 -17.718 1.00 84.56 72 PHE A N 1
ATOM 523 C CA . PHE A 1 72 ? 5.302 9.383 -17.855 1.00 84.56 72 PHE A CA 1
ATOM 524 C C . PHE A 1 72 ? 5.995 10.555 -18.558 1.00 84.56 72 PHE A C 1
ATOM 526 O O . PHE A 1 72 ? 5.425 11.144 -19.480 1.00 84.56 72 PHE A O 1
ATOM 533 N N . PRO A 1 73 ? 7.225 10.917 -18.153 1.00 85.44 73 PRO A N 1
ATOM 534 C CA . PRO A 1 73 ? 7.963 11.967 -18.837 1.00 85.44 73 PRO A CA 1
ATOM 535 C C . PRO A 1 73 ? 8.289 11.534 -20.270 1.00 85.44 73 PRO A C 1
ATOM 537 O O . PRO A 1 73 ? 8.950 10.522 -20.479 1.00 85.44 73 PRO A O 1
ATOM 540 N N . SER A 1 74 ? 7.883 12.330 -21.260 1.00 85.75 74 SER A N 1
ATOM 541 C CA . SER A 1 74 ? 8.054 12.000 -22.685 1.00 85.75 74 SER A CA 1
ATOM 542 C C . SER A 1 74 ? 9.509 11.988 -23.167 1.00 85.75 74 SER A C 1
ATOM 544 O O . SER A 1 74 ? 9.773 11.620 -24.304 1.00 85.75 74 SER A O 1
ATOM 546 N N . TYR A 1 75 ? 10.438 12.471 -22.341 1.00 87.50 75 TYR A N 1
ATOM 547 C CA . TYR A 1 75 ? 11.871 12.546 -22.631 1.00 87.50 75 TYR A CA 1
ATOM 548 C C . TYR A 1 75 ? 12.671 11.401 -21.994 1.00 87.50 75 TYR A C 1
ATOM 550 O O . TYR A 1 75 ? 13.899 11.415 -22.049 1.00 87.50 75 TYR A O 1
ATOM 558 N N . VAL A 1 76 ? 12.004 10.450 -21.336 1.00 89.12 76 VAL A N 1
ATOM 559 C CA . VAL A 1 76 ? 12.648 9.286 -20.726 1.00 89.12 76 VAL A CA 1
ATOM 560 C C . VAL A 1 76 ? 12.252 8.045 -21.510 1.00 89.12 76 VAL A C 1
ATOM 562 O O . VAL A 1 76 ? 11.102 7.626 -21.456 1.00 89.12 76 VAL A O 1
ATOM 565 N N . ASP A 1 77 ? 13.219 7.441 -22.197 1.00 87.88 77 ASP A N 1
ATOM 566 C CA . ASP A 1 77 ? 12.981 6.233 -22.995 1.00 87.88 77 ASP A CA 1
ATOM 567 C C . ASP A 1 77 ? 12.988 4.953 -22.138 1.00 87.88 77 ASP A C 1
ATOM 569 O O . ASP A 1 77 ? 12.281 3.986 -22.432 1.00 87.88 77 ASP A O 1
ATOM 573 N N . ALA A 1 78 ? 13.784 4.926 -21.061 1.00 89.88 78 ALA A N 1
ATOM 574 C CA . ALA A 1 78 ? 13.901 3.775 -20.167 1.00 89.88 78 ALA A CA 1
ATOM 575 C C . ALA A 1 78 ? 14.453 4.130 -18.773 1.00 89.88 78 ALA A C 1
ATOM 577 O O . ALA A 1 78 ? 15.175 5.114 -18.604 1.00 89.88 78 ALA A O 1
ATOM 578 N N . TRP A 1 79 ? 14.172 3.267 -17.794 1.00 90.75 79 TRP A N 1
ATOM 579 C CA . TRP A 1 79 ? 14.800 3.245 -16.466 1.00 90.75 79 TRP A CA 1
ATOM 580 C C . TRP A 1 79 ? 15.568 1.942 -16.248 1.00 90.75 79 TRP A C 1
ATOM 582 O O . TRP A 1 79 ? 15.322 0.956 -16.933 1.00 90.75 79 TRP A O 1
ATOM 592 N N . SER A 1 80 ? 16.474 1.900 -15.272 1.00 90.06 80 SER A N 1
ATOM 593 C CA . SER A 1 80 ? 17.054 0.628 -14.833 1.00 90.06 80 SER A CA 1
ATOM 594 C C . SER A 1 80 ? 16.076 -0.149 -13.949 1.00 90.06 80 SER A C 1
ATOM 596 O O . SER A 1 80 ? 15.245 0.439 -13.248 1.00 90.06 80 SER A O 1
ATOM 598 N N . ALA A 1 81 ? 16.203 -1.476 -13.918 1.00 85.56 81 ALA A N 1
ATOM 599 C CA . ALA A 1 81 ? 15.454 -2.326 -12.995 1.00 85.56 81 ALA A CA 1
ATOM 600 C C . ALA A 1 81 ? 15.653 -1.887 -11.532 1.00 85.56 81 ALA A C 1
ATOM 602 O O . ALA A 1 81 ? 14.700 -1.885 -10.756 1.00 85.56 81 ALA A O 1
ATOM 603 N N . ARG A 1 82 ? 16.857 -1.421 -11.172 1.00 88.50 82 ARG A N 1
ATOM 604 C CA . ARG A 1 82 ? 17.169 -0.803 -9.876 1.00 88.50 82 ARG A CA 1
ATOM 605 C C . ARG A 1 82 ? 16.222 0.341 -9.536 1.00 88.50 82 ARG A C 1
ATOM 607 O O . ARG A 1 82 ? 15.618 0.321 -8.468 1.00 88.50 82 ARG A O 1
ATOM 614 N N . TRP A 1 83 ? 16.083 1.306 -10.446 1.00 90.81 83 TRP A N 1
ATOM 615 C CA . TRP A 1 83 ? 15.205 2.456 -10.246 1.00 90.81 83 TRP A CA 1
ATOM 616 C C . TRP A 1 83 ? 13.752 2.006 -10.083 1.00 90.81 83 TRP A C 1
ATOM 618 O O . TRP A 1 83 ? 13.063 2.463 -9.177 1.00 90.81 83 TRP A O 1
ATOM 628 N N . VAL A 1 84 ? 13.301 1.051 -10.905 1.00 86.19 84 VAL A N 1
ATOM 629 C CA . VAL A 1 84 ? 11.935 0.509 -10.828 1.00 86.19 84 VAL A CA 1
ATOM 630 C C . VAL A 1 84 ? 11.673 -0.162 -9.477 1.00 86.19 84 VAL A C 1
ATOM 632 O O . VAL A 1 84 ? 10.626 0.070 -8.874 1.00 86.19 84 VAL A O 1
ATOM 635 N N . PHE A 1 85 ? 12.612 -0.965 -8.970 1.00 84.62 85 PHE A N 1
ATOM 636 C CA . PHE A 1 85 ? 12.471 -1.608 -7.663 1.00 84.62 85 PHE A CA 1
ATOM 637 C C . PHE A 1 85 ? 12.490 -0.601 -6.511 1.00 84.62 85 PHE A C 1
ATOM 639 O O . PHE A 1 85 ? 11.657 -0.700 -5.613 1.00 84.62 85 PHE A O 1
ATOM 646 N N . GLU A 1 86 ? 13.389 0.383 -6.540 1.00 87.75 86 GLU A N 1
ATOM 647 C CA . GLU A 1 86 ? 13.432 1.453 -5.536 1.00 87.75 86 GLU A CA 1
ATOM 648 C C . GLU A 1 86 ? 12.136 2.276 -5.533 1.00 87.75 86 GLU A C 1
ATOM 650 O O . GLU A 1 86 ? 11.565 2.552 -4.473 1.00 87.75 86 GLU A O 1
ATOM 655 N N . HIS A 1 87 ? 11.624 2.601 -6.721 1.00 86.31 87 HIS A N 1
ATOM 656 C CA . HIS A 1 87 ? 10.358 3.299 -6.883 1.00 86.31 87 HIS A CA 1
ATOM 657 C C . HIS A 1 87 ? 9.191 2.475 -6.320 1.00 86.31 87 HIS A C 1
ATOM 659 O O . HIS A 1 87 ? 8.402 2.994 -5.535 1.00 86.31 87 HIS A O 1
ATOM 665 N N . LEU A 1 88 ? 9.120 1.173 -6.622 1.00 84.25 88 LEU A N 1
ATOM 666 C CA . LEU A 1 88 ? 8.100 0.277 -6.065 1.00 84.25 88 LEU A CA 1
ATOM 667 C C . LEU A 1 88 ? 8.164 0.177 -4.537 1.00 84.25 88 LEU A C 1
ATOM 669 O O . LEU A 1 88 ? 7.119 0.185 -3.890 1.00 84.25 88 LEU A O 1
ATOM 673 N N . ILE A 1 89 ? 9.364 0.083 -3.957 1.00 84.06 89 ILE A N 1
ATOM 674 C CA . ILE A 1 89 ? 9.541 0.044 -2.498 1.00 84.06 89 ILE A CA 1
ATOM 675 C C . ILE A 1 89 ? 9.034 1.345 -1.870 1.00 84.06 89 ILE A C 1
ATOM 677 O O . ILE A 1 89 ? 8.307 1.300 -0.877 1.00 84.06 89 ILE A O 1
ATOM 681 N N . THR A 1 90 ? 9.389 2.486 -2.462 1.00 86.88 90 THR A N 1
ATOM 682 C CA . THR A 1 90 ? 8.999 3.814 -1.972 1.00 86.88 90 THR A CA 1
ATOM 683 C C . THR A 1 90 ? 7.489 4.014 -2.039 1.00 86.88 90 THR A C 1
ATOM 685 O O . THR A 1 90 ? 6.876 4.369 -1.032 1.00 86.88 90 THR A O 1
ATOM 688 N N . GLU A 1 91 ? 6.875 3.712 -3.185 1.00 85.69 91 GLU A N 1
ATOM 689 C CA . GLU A 1 91 ? 5.421 3.772 -3.353 1.00 85.69 91 GLU A CA 1
ATOM 690 C C . GLU A 1 91 ? 4.724 2.875 -2.327 1.00 85.69 91 GLU A C 1
ATOM 692 O O . GLU A 1 91 ? 3.830 3.315 -1.603 1.00 85.69 91 GLU A O 1
ATOM 697 N N . LEU A 1 92 ? 5.166 1.621 -2.197 1.00 83.81 92 LEU A N 1
ATOM 698 C CA . LEU A 1 92 ? 4.561 0.677 -1.264 1.00 83.81 92 LEU A CA 1
ATOM 699 C C . LEU A 1 92 ? 4.664 1.159 0.192 1.00 83.81 92 LEU A C 1
ATOM 701 O O . LEU A 1 92 ? 3.683 1.069 0.928 1.00 83.81 92 LEU A O 1
ATOM 705 N N . ALA A 1 93 ? 5.818 1.692 0.603 1.00 82.62 93 ALA A N 1
ATOM 706 C CA . ALA A 1 93 ? 6.014 2.232 1.946 1.00 82.62 93 ALA A CA 1
ATOM 707 C C . ALA A 1 93 ? 5.102 3.439 2.221 1.00 82.62 93 ALA A C 1
ATOM 709 O O . ALA A 1 93 ? 4.481 3.510 3.283 1.00 82.62 93 ALA A O 1
ATOM 710 N N . GLN A 1 94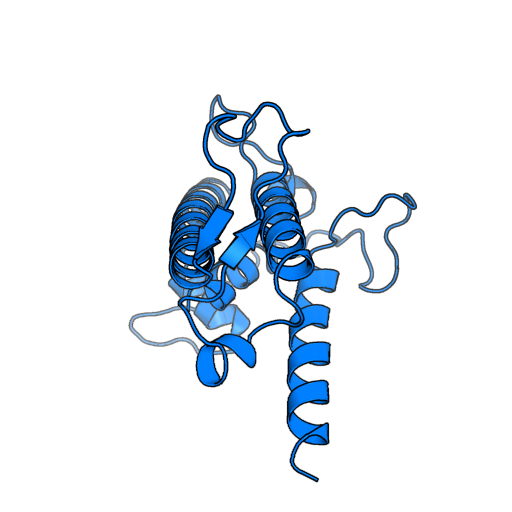 ? 4.973 4.359 1.259 1.00 87.88 94 GLN A N 1
ATOM 711 C CA . GLN A 1 94 ? 4.110 5.531 1.394 1.00 87.88 94 GLN A CA 1
ATOM 712 C C . GLN A 1 94 ? 2.634 5.136 1.516 1.00 87.88 94 GLN A C 1
ATOM 714 O O . GLN A 1 94 ? 1.922 5.631 2.393 1.00 87.88 94 GLN A O 1
ATOM 719 N N . HIS A 1 95 ? 2.164 4.213 0.674 1.00 88.38 95 HIS A N 1
ATOM 720 C CA . HIS A 1 95 ? 0.773 3.765 0.723 1.00 88.38 95 HIS A CA 1
ATOM 721 C C . HIS A 1 95 ? 0.463 2.913 1.958 1.00 88.38 95 HIS A C 1
ATOM 723 O O . HIS A 1 95 ? -0.653 2.999 2.467 1.00 88.38 95 HIS A O 1
ATOM 729 N N . ALA A 1 96 ? 1.428 2.141 2.471 1.00 86.06 96 ALA A N 1
ATOM 730 C CA . ALA A 1 96 ? 1.278 1.427 3.738 1.00 86.06 96 ALA A CA 1
ATOM 731 C C . ALA A 1 96 ? 1.042 2.401 4.903 1.00 86.06 96 ALA A C 1
ATOM 733 O O . ALA A 1 96 ? 0.058 2.250 5.621 1.00 86.06 96 ALA A O 1
ATOM 734 N N . GLY A 1 97 ? 1.852 3.460 5.015 1.00 86.69 97 GLY A N 1
ATOM 735 C CA . GLY A 1 97 ? 1.664 4.479 6.054 1.00 86.69 97 GLY A CA 1
ATOM 736 C C . GLY A 1 97 ? 0.326 5.220 5.944 1.00 86.69 97 GLY A C 1
ATOM 737 O O . GLY A 1 97 ? -0.326 5.490 6.951 1.00 86.69 97 GLY A O 1
ATOM 738 N N . HIS A 1 98 ? -0.144 5.506 4.725 1.00 92.19 98 HIS A N 1
ATOM 739 C CA . HIS A 1 98 ? -1.486 6.065 4.536 1.00 92.19 98 HIS A CA 1
ATOM 740 C C . HIS A 1 98 ? -2.594 5.099 4.975 1.00 92.19 98 HIS A C 1
ATOM 742 O O . HIS A 1 98 ? -3.590 5.532 5.557 1.00 92.19 98 HIS A O 1
ATOM 748 N N . ALA A 1 99 ? -2.442 3.805 4.684 1.00 89.31 99 ALA A N 1
ATOM 749 C CA . ALA A 1 99 ? -3.417 2.794 5.065 1.00 89.31 99 ALA A CA 1
ATOM 750 C C . ALA A 1 99 ? -3.490 2.649 6.595 1.00 89.31 99 ALA A C 1
ATOM 752 O O . ALA A 1 99 ? -4.599 2.596 7.129 1.00 89.31 99 ALA A O 1
ATOM 753 N N . ASP A 1 100 ? -2.343 2.678 7.283 1.00 90.56 100 ASP A N 1
ATOM 754 C CA . ASP A 1 100 ? -2.255 2.649 8.749 1.00 90.56 100 ASP A CA 1
ATOM 755 C C . ASP A 1 100 ? -3.039 3.814 9.378 1.00 90.56 100 ASP A C 1
ATOM 757 O O . ASP A 1 100 ? -3.920 3.589 10.207 1.00 90.56 100 ASP A O 1
ATOM 761 N N . ILE A 1 101 ? -2.811 5.053 8.919 1.00 92.31 101 ILE A N 1
ATOM 762 C CA . ILE A 1 101 ? -3.507 6.244 9.445 1.00 92.31 101 ILE A CA 1
ATOM 763 C C . ILE A 1 101 ? -5.022 6.156 9.222 1.00 92.31 101 ILE A C 1
ATOM 765 O O . ILE A 1 101 ? -5.810 6.518 10.097 1.00 92.31 101 ILE A O 1
ATOM 769 N N . ILE A 1 102 ? -5.458 5.681 8.050 1.00 91.81 102 ILE A N 1
ATOM 770 C CA . ILE A 1 102 ? -6.890 5.514 7.771 1.00 91.81 1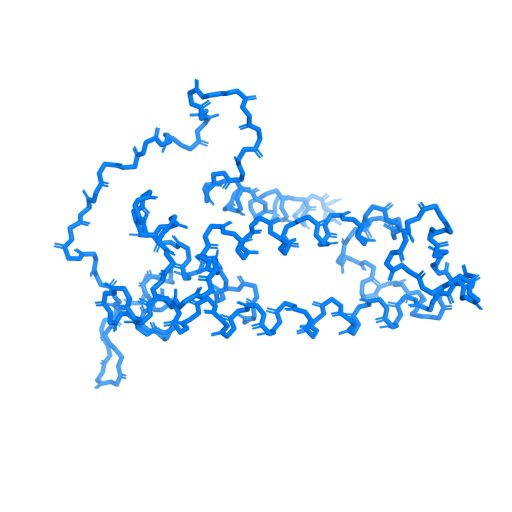02 ILE A CA 1
ATOM 771 C C . ILE A 1 102 ? -7.487 4.453 8.692 1.00 91.81 102 ILE A C 1
ATOM 773 O O . ILE A 1 102 ? -8.589 4.642 9.201 1.00 91.81 102 ILE A O 1
ATOM 777 N N . ARG A 1 103 ? -6.782 3.344 8.915 1.00 90.81 103 ARG A N 1
ATOM 778 C CA . ARG A 1 103 ? -7.254 2.265 9.781 1.00 90.81 103 ARG A CA 1
ATOM 779 C C . ARG A 1 103 ? -7.379 2.722 11.230 1.00 90.81 103 ARG A C 1
ATOM 781 O O . ARG A 1 103 ? -8.443 2.537 11.819 1.00 90.81 103 ARG A O 1
ATOM 788 N N . GLU A 1 104 ? -6.366 3.414 11.740 1.00 93.06 104 GLU A N 1
ATOM 789 C CA . GLU A 1 104 ? -6.384 4.010 13.076 1.00 93.06 104 GLU A CA 1
ATOM 790 C C . GLU A 1 104 ? -7.566 4.982 13.235 1.00 93.06 104 GLU A C 1
ATOM 792 O O . GLU A 1 104 ? -8.301 4.916 14.219 1.00 93.06 104 GLU A O 1
ATOM 797 N N . ALA A 1 105 ? -7.839 5.815 12.225 1.00 92.00 105 ALA A N 1
ATOM 798 C CA . ALA A 1 105 ? -8.966 6.747 12.248 1.00 92.00 105 ALA A CA 1
ATOM 799 C C . ALA A 1 105 ? -10.350 6.065 12.227 1.00 92.00 105 ALA A C 1
ATOM 801 O O . ALA A 1 105 ? -11.331 6.663 12.675 1.00 92.00 105 ALA A O 1
ATOM 802 N N . LEU A 1 106 ? -10.462 4.843 11.694 1.00 89.56 106 LEU A N 1
ATOM 803 C CA . LEU A 1 106 ? -11.741 4.141 11.550 1.00 89.56 106 LEU A CA 1
ATOM 804 C C . LEU A 1 106 ? -12.155 3.376 12.807 1.00 89.56 106 LEU A C 1
ATOM 806 O O . LEU A 1 106 ? -13.336 3.373 13.156 1.00 89.56 106 LEU A O 1
ATOM 810 N N . ASP A 1 107 ? -11.226 2.683 13.462 1.00 88.00 107 ASP A N 1
ATOM 811 C CA . ASP A 1 107 ? -11.551 1.863 14.634 1.00 88.00 107 ASP A CA 1
ATOM 812 C C . ASP A 1 107 ? -10.495 1.865 15.746 1.00 88.00 107 ASP A C 1
ATOM 814 O O . ASP A 1 107 ? -10.711 1.207 16.775 1.00 88.00 107 ASP A O 1
ATOM 818 N N . GLY A 1 108 ? -9.430 2.658 15.599 1.00 90.38 108 GLY A N 1
ATOM 819 C CA . GLY A 1 108 ? -8.337 2.789 16.560 1.00 90.38 108 GLY A CA 1
ATOM 820 C C . GLY A 1 108 ? -7.300 1.671 16.493 1.00 90.38 108 GLY A C 1
ATOM 821 O O . GLY A 1 108 ? -6.427 1.639 17.351 1.00 90.38 108 GLY A O 1
ATOM 822 N N . ALA A 1 109 ? -7.401 0.744 15.533 1.00 90.56 109 ALA A N 1
ATOM 823 C CA . ALA A 1 109 ? -6.428 -0.332 15.387 1.00 90.56 109 ALA A CA 1
ATOM 824 C C . ALA A 1 109 ? -5.081 0.205 14.900 1.00 90.56 109 ALA A C 1
ATOM 826 O O . ALA A 1 109 ? -5.018 0.877 13.868 1.00 90.56 109 ALA A O 1
ATOM 827 N N . THR A 1 110 ? -4.010 -0.146 15.605 1.00 91.31 110 THR A N 1
ATOM 828 C CA . THR A 1 110 ? -2.643 0.208 15.206 1.00 91.31 110 THR A CA 1
ATOM 829 C C . THR A 1 110 ? -1.966 -0.934 14.445 1.00 91.31 110 THR A C 1
ATOM 831 O O . THR A 1 110 ? -2.361 -2.100 14.539 1.00 91.31 110 THR A O 1
ATOM 834 N N . MET A 1 111 ? -0.926 -0.603 13.674 1.00 89.38 111 MET A N 1
ATOM 835 C CA . MET A 1 111 ? -0.224 -1.556 12.805 1.00 89.38 111 MET A CA 1
ATOM 836 C C . MET A 1 111 ? 0.294 -2.783 13.567 1.00 89.38 111 MET A C 1
ATOM 838 O O . MET A 1 111 ? 0.067 -3.913 13.134 1.00 89.38 111 MET A O 1
ATOM 842 N N . ASP A 1 112 ? 0.937 -2.585 14.721 1.00 88.38 112 ASP A N 1
ATOM 843 C CA . ASP A 1 112 ? 1.523 -3.686 15.490 1.00 88.38 112 ASP A CA 1
ATOM 844 C C . ASP A 1 112 ? 0.453 -4.663 15.997 1.00 88.38 112 ASP A C 1
ATOM 846 O O . ASP A 1 112 ? 0.647 -5.881 15.947 1.00 88.38 112 ASP A O 1
ATOM 850 N N . GLU A 1 113 ? -0.699 -4.153 16.440 1.00 91.44 113 GLU A N 1
ATOM 851 C CA . GLU A 1 113 ? -1.822 -4.970 16.914 1.00 91.44 113 GLU A CA 1
ATOM 852 C C . GLU A 1 113 ? -2.417 -5.804 15.772 1.00 91.44 113 GLU A C 1
ATOM 854 O O . GLU A 1 113 ? -2.695 -6.994 15.950 1.00 91.44 113 GLU A O 1
ATOM 859 N N . LEU A 1 114 ? -2.564 -5.207 14.584 1.00 89.12 114 LEU A N 1
ATOM 860 C CA . LEU A 1 114 ? -3.066 -5.875 13.378 1.00 89.12 114 LEU A CA 1
ATOM 861 C C . LEU A 1 114 ? -2.092 -6.944 12.877 1.00 89.12 114 LEU A C 1
ATOM 863 O O . LEU A 1 114 ? -2.502 -8.061 12.562 1.00 89.12 114 LEU A O 1
ATOM 867 N N . VAL A 1 115 ? -0.792 -6.645 12.851 1.00 86.38 115 VAL A N 1
ATOM 868 C CA . VAL A 1 115 ? 0.244 -7.625 12.494 1.00 86.38 115 VAL A CA 1
ATOM 869 C C . VAL A 1 115 ? 0.301 -8.752 13.524 1.00 86.38 115 VAL A C 1
ATOM 871 O O . VAL A 1 115 ? 0.438 -9.917 13.146 1.00 86.38 115 VAL A O 1
ATOM 874 N N . GLY A 1 116 ? 0.174 -8.433 14.814 1.00 87.12 116 GLY A N 1
ATOM 875 C CA . GLY A 1 116 ? 0.089 -9.421 15.886 1.00 87.12 116 GLY A CA 1
ATOM 876 C C . GLY A 1 116 ? -1.094 -10.370 15.697 1.00 87.12 116 GLY A C 1
ATOM 877 O O . GLY A 1 116 ? -0.921 -11.588 15.788 1.00 87.12 116 GLY A O 1
ATOM 878 N N . ALA A 1 117 ? -2.265 -9.828 15.354 1.00 87.25 117 ALA A N 1
ATOM 879 C CA . ALA A 1 117 ? -3.463 -10.607 15.055 1.00 87.25 117 ALA A CA 1
ATOM 880 C C . ALA A 1 117 ? -3.283 -11.492 13.813 1.00 87.25 117 ALA A C 1
ATOM 882 O O . ALA A 1 117 ? -3.536 -12.695 13.879 1.00 87.25 117 ALA A O 1
ATOM 883 N N . ALA A 1 118 ? -2.771 -10.933 12.712 1.00 83.56 118 ALA A N 1
ATOM 884 C CA . ALA A 1 118 ? -2.537 -11.667 11.467 1.00 83.56 118 ALA A CA 1
ATOM 885 C C . ALA A 1 118 ? -1.537 -12.823 11.645 1.00 83.56 118 ALA A C 1
ATOM 887 O O . ALA A 1 118 ? -1.672 -13.879 11.032 1.00 83.56 118 ALA A O 1
ATOM 888 N N . LYS A 1 119 ? -0.548 -12.650 12.528 1.00 82.62 119 LYS A N 1
ATOM 889 C CA . LYS A 1 119 ? 0.435 -13.684 12.879 1.00 82.62 119 LYS A CA 1
ATOM 890 C C . LYS A 1 119 ? -0.055 -14.674 13.940 1.00 82.62 119 LYS A C 1
ATOM 892 O O . LYS A 1 119 ? 0.709 -15.558 14.322 1.00 82.62 119 LYS A O 1
ATOM 897 N N . GLY A 1 120 ? -1.279 -14.527 14.451 1.00 85.94 120 GLY A N 1
ATOM 898 C CA . GLY A 1 120 ? -1.812 -15.372 15.523 1.00 85.94 120 GLY A CA 1
ATOM 899 C C . GLY A 1 120 ? -1.000 -15.293 16.820 1.00 85.94 120 GLY A C 1
ATOM 900 O O . GLY A 1 120 ? -0.917 -16.274 17.562 1.00 85.94 120 GLY A O 1
ATOM 901 N N . MET A 1 121 ? -0.352 -14.153 17.078 1.00 89.44 121 MET A N 1
ATOM 902 C CA . MET A 1 121 ? 0.433 -13.955 18.293 1.00 89.44 121 MET A CA 1
ATOM 903 C C . MET A 1 121 ? -0.480 -14.007 19.518 1.00 89.44 121 MET A C 1
ATOM 905 O O . MET A 1 121 ? -1.626 -13.577 19.474 1.00 89.44 121 MET A O 1
ATOM 909 N N . GLN A 1 122 ? 0.033 -14.528 20.630 1.00 93.19 122 GLN A N 1
ATOM 910 C CA . GLN A 1 122 ? -0.650 -14.418 21.919 1.00 93.19 122 GLN A CA 1
ATOM 911 C C . GLN A 1 122 ? -0.434 -13.016 22.509 1.00 93.19 122 GLN A C 1
ATOM 913 O O . GLN A 1 122 ? 0.606 -12.413 22.215 1.00 93.19 122 GLN A O 1
ATOM 918 N N . PRO A 1 123 ? -1.346 -12.508 23.359 1.00 94.38 123 PRO A N 1
ATOM 919 C CA . PRO A 1 123 ? -1.152 -11.244 24.062 1.00 94.38 123 PRO A CA 1
ATOM 920 C C . PRO A 1 123 ? 0.180 -11.204 24.818 1.00 94.38 123 PRO A C 1
ATOM 922 O O . PRO A 1 123 ? 0.531 -12.139 25.538 1.00 94.38 123 PRO A O 1
ATOM 925 N N . GLN A 1 124 ? 0.921 -10.115 24.637 1.00 91.31 124 GLN A N 1
ATOM 926 C CA . GLN A 1 124 ? 2.191 -9.826 25.297 1.00 91.31 124 GLN A CA 1
ATOM 927 C C . GLN A 1 124 ? 2.040 -8.583 26.186 1.00 91.31 124 GLN A C 1
ATOM 929 O O . GLN A 1 124 ? 1.167 -7.753 25.928 1.00 91.31 124 GLN A O 1
ATOM 934 N N . PRO A 1 125 ? 2.915 -8.373 27.187 1.00 94.94 125 PRO A N 1
ATOM 935 C CA . PRO A 1 125 ? 2.837 -7.198 28.062 1.00 94.94 125 PRO A CA 1
ATOM 936 C C . PRO A 1 125 ? 2.894 -5.842 27.337 1.00 94.94 125 PRO A C 1
ATOM 938 O O . PRO A 1 125 ? 2.430 -4.843 27.875 1.00 94.94 125 PRO A O 1
ATOM 941 N N . TRP A 1 126 ? 3.470 -5.802 26.134 1.00 87.50 126 TRP A N 1
ATOM 942 C CA . TRP A 1 126 ? 3.634 -4.599 25.310 1.00 87.50 126 TRP A CA 1
ATOM 943 C C . TRP A 1 126 ? 2.816 -4.628 24.011 1.00 87.50 126 TRP A C 1
ATOM 945 O O . TRP A 1 126 ? 2.922 -3.703 23.213 1.00 87.50 126 TRP A O 1
ATOM 955 N N . LEU A 1 127 ? 2.050 -5.695 23.759 1.00 91.56 127 LEU A N 1
ATOM 956 C CA . LEU A 1 127 ? 1.297 -5.861 22.519 1.00 91.56 127 LEU A CA 1
ATOM 957 C C . LEU A 1 127 ? 0.066 -6.729 22.757 1.00 91.56 127 LEU A C 1
ATOM 959 O O . LEU A 1 127 ? 0.190 -7.916 23.055 1.00 91.56 127 LEU A O 1
ATOM 963 N N . THR A 1 128 ? -1.116 -6.162 22.542 1.00 93.44 128 THR A N 1
ATOM 964 C CA . THR A 1 128 ? -2.357 -6.939 22.490 1.00 93.44 128 THR A CA 1
ATOM 965 C C . THR A 1 128 ? -2.768 -7.084 21.027 1.00 93.44 128 THR A C 1
ATOM 967 O O . THR A 1 128 ? -3.050 -6.073 20.394 1.00 93.44 128 THR A O 1
ATOM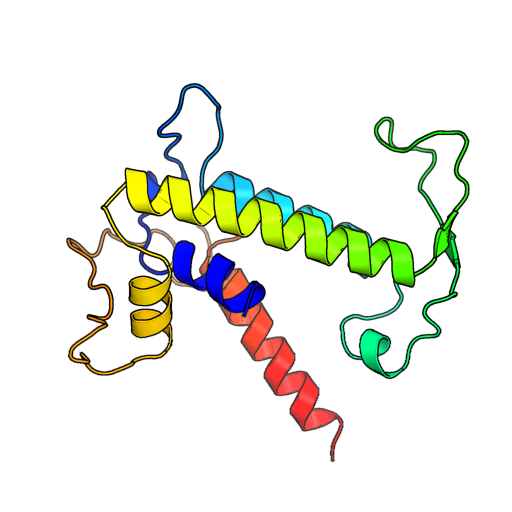 970 N N . PRO A 1 129 ? -2.772 -8.303 20.458 1.00 92.44 129 PRO A N 1
ATOM 971 C CA . PRO A 1 129 ? -3.293 -8.537 19.116 1.00 92.44 129 PRO A CA 1
ATOM 972 C C . PRO A 1 129 ? -4.688 -7.933 18.950 1.00 92.44 129 PRO A C 1
ATOM 974 O O . PRO A 1 129 ? -5.535 -8.067 19.834 1.00 92.44 129 PRO A O 1
ATOM 977 N N . TRP A 1 130 ? -4.919 -7.273 17.820 1.00 92.25 130 TRP A N 1
ATOM 978 C CA . TRP A 1 130 ? -6.197 -6.634 17.541 1.00 92.25 130 TRP A CA 1
ATOM 979 C C . TRP A 1 130 ? -7.320 -7.669 17.409 1.00 92.25 130 TRP A C 1
ATOM 981 O O . TRP A 1 130 ? -7.181 -8.674 16.708 1.00 92.25 130 TRP A O 1
ATOM 991 N N . GLU A 1 131 ? -8.472 -7.383 18.017 1.00 85.44 131 GLU A N 1
ATOM 992 C CA . GLU A 1 131 ? -9.693 -8.163 17.832 1.00 85.44 131 GLU A CA 1
ATOM 993 C C . GLU A 1 131 ? -10.801 -7.316 17.183 1.00 85.44 131 GLU A C 1
ATOM 995 O O . GLU A 1 131 ? -11.006 -6.156 17.560 1.00 85.44 131 GLU A O 1
ATOM 1000 N N . PRO A 1 132 ? -11.581 -7.879 16.238 1.00 75.31 132 PRO A N 1
ATOM 1001 C CA . PRO A 1 132 ? -12.686 -7.154 15.631 1.00 75.31 132 PRO A CA 1
ATOM 1002 C C . PRO A 1 132 ? -13.760 -6.809 16.665 1.00 75.31 132 PRO A C 1
ATOM 1004 O O . PRO A 1 132 ? -14.411 -7.699 17.211 1.00 75.31 132 PRO A O 1
ATOM 1007 N N . LYS A 1 133 ? -14.045 -5.513 16.839 1.00 69.62 133 LYS A N 1
ATOM 1008 C CA . LYS A 1 133 ? -15.168 -5.028 17.670 1.00 69.62 133 LYS A CA 1
ATOM 1009 C C . LYS A 1 133 ? -16.520 -5.598 17.211 1.00 69.62 133 LYS A C 1
ATOM 1011 O O . LYS A 1 133 ? -17.424 -5.795 18.017 1.00 69.62 133 LYS A O 1
ATOM 1016 N N . SER A 1 134 ? -16.656 -5.883 15.912 1.00 60.22 134 SER A N 1
ATOM 1017 C CA . SER A 1 134 ? -17.729 -6.709 15.350 1.00 60.22 134 SER A CA 1
ATOM 1018 C C . SER A 1 134 ? -17.269 -7.362 14.040 1.00 60.22 134 SER A C 1
ATOM 1020 O O . SER A 1 134 ? -16.681 -6.701 13.185 1.00 60.22 134 SER A O 1
ATOM 1022 N N . ARG A 1 135 ? -17.531 -8.663 13.838 1.00 54.50 135 ARG A N 1
ATOM 1023 C CA . ARG A 1 135 ? -17.374 -9.282 12.509 1.00 54.50 135 ARG A CA 1
ATOM 1024 C C . ARG A 1 135 ? -18.540 -8.828 11.631 1.00 54.50 135 ARG A C 1
ATOM 1026 O O . ARG A 1 135 ? -19.589 -9.471 11.608 1.00 54.50 135 ARG A O 1
ATOM 1033 N N . GLY A 1 136 ? -18.367 -7.723 10.909 1.00 51.91 136 GLY A N 1
ATOM 1034 C CA . GLY A 1 136 ? -19.271 -7.377 9.813 1.00 51.91 136 GLY A CA 1
ATOM 1035 C C . GLY A 1 136 ? -19.388 -8.550 8.830 1.00 51.91 136 GLY A C 1
ATOM 1036 O O . GLY A 1 136 ? -18.430 -9.303 8.631 1.00 51.91 136 GLY A O 1
ATOM 1037 N N . LYS A 1 137 ? -20.565 -8.748 8.221 1.00 48.75 137 LYS A N 1
ATOM 1038 C CA . LYS A 1 137 ? -20.733 -9.767 7.174 1.00 48.75 137 LYS A CA 1
ATOM 1039 C C . LYS A 1 137 ? -19.788 -9.433 6.015 1.00 48.75 137 LYS A C 1
ATOM 1041 O O . LYS A 1 137 ? -20.049 -8.487 5.277 1.00 48.75 137 LYS A O 1
ATOM 1046 N N . ARG A 1 138 ? -18.709 -10.204 5.840 1.00 51.81 138 ARG A N 1
ATOM 1047 C CA . ARG A 1 138 ? -17.911 -10.153 4.607 1.00 51.81 138 ARG A CA 1
ATOM 1048 C C . ARG A 1 138 ? -18.830 -10.519 3.447 1.00 51.81 138 ARG A C 1
ATOM 1050 O O . ARG A 1 138 ? -19.460 -11.574 3.473 1.00 51.81 138 ARG A O 1
ATOM 1057 N N . THR A 1 139 ? -18.939 -9.642 2.455 1.00 49.19 139 THR A N 1
ATOM 1058 C CA . THR A 1 139 ? -19.804 -9.871 1.288 1.00 49.19 139 THR A CA 1
ATOM 1059 C C . THR A 1 139 ? -19.145 -10.787 0.248 1.00 49.19 139 THR A C 1
ATOM 1061 O O . THR A 1 139 ? -19.839 -11.274 -0.642 1.00 49.19 139 THR A O 1
ATOM 1064 N N . CYS A 1 140 ? -17.836 -11.070 0.367 1.00 46.72 140 CYS A N 1
ATOM 1065 C CA . CYS A 1 140 ? -17.124 -12.066 -0.442 1.00 46.72 140 CYS A CA 1
ATOM 1066 C C . CYS A 1 140 ? -16.725 -13.312 0.383 1.00 46.72 140 CYS A C 1
ATOM 1068 O O . CYS A 1 140 ? -16.142 -13.200 1.460 1.00 46.72 140 CYS A O 1
ATOM 1070 N N . ASP A 1 141 ? -17.026 -14.511 -0.142 1.00 47.78 141 ASP A N 1
ATOM 1071 C CA . ASP A 1 141 ? -16.707 -15.828 0.455 1.00 47.78 141 ASP A CA 1
ATOM 1072 C C . ASP A 1 141 ? -15.282 -16.324 0.130 1.00 47.78 141 ASP A C 1
ATOM 1074 O O . ASP A 1 141 ? -14.975 -17.509 0.255 1.00 47.78 141 ASP A O 1
ATOM 1078 N N . GLY A 1 142 ? -14.419 -15.425 -0.343 1.00 45.69 142 GLY A N 1
ATOM 1079 C CA . GLY A 1 142 ? -13.077 -15.753 -0.819 1.00 45.69 142 GLY A CA 1
ATOM 1080 C C . GLY A 1 142 ? -13.013 -16.389 -2.209 1.00 45.69 142 GLY A C 1
ATOM 1081 O O . GLY A 1 142 ? -11.925 -16.466 -2.761 1.00 45.69 142 GLY A O 1
ATOM 1082 N N . ARG A 1 143 ? -14.135 -16.782 -2.831 1.00 39.06 143 ARG A N 1
ATOM 1083 C CA . ARG A 1 143 ? -14.131 -17.417 -4.161 1.00 39.06 143 ARG A CA 1
ATOM 1084 C C . ARG A 1 143 ? -14.793 -16.596 -5.257 1.00 39.06 143 ARG A C 1
ATOM 1086 O O . ARG A 1 143 ? -14.328 -16.670 -6.390 1.00 39.06 143 ARG A O 1
ATOM 1093 N N . ARG A 1 144 ? -15.824 -15.789 -4.973 1.00 38.94 144 ARG A N 1
ATOM 1094 C CA . ARG A 1 144 ? -16.460 -14.905 -5.977 1.00 38.94 144 ARG A CA 1
ATOM 1095 C C . ARG A 1 144 ? -17.028 -13.622 -5.359 1.00 38.94 144 ARG A C 1
ATOM 1097 O O . ARG A 1 144 ? -17.750 -13.665 -4.370 1.00 38.94 144 ARG A O 1
ATOM 1104 N N . CYS A 1 145 ? -16.756 -12.475 -5.987 1.00 36.69 145 CYS A N 1
ATOM 1105 C CA . CYS A 1 145 ? -17.499 -11.234 -5.747 1.00 36.69 145 CYS A CA 1
ATOM 1106 C C . CYS A 1 145 ? -18.737 -11.221 -6.664 1.00 36.69 145 CYS A C 1
ATOM 1108 O O . CYS A 1 145 ? -18.608 -11.430 -7.871 1.00 36.69 145 CYS A O 1
ATOM 1110 N N . ALA A 1 146 ? -19.931 -10.983 -6.111 1.00 38.31 146 ALA A N 1
ATOM 1111 C CA . ALA A 1 146 ? -21.218 -11.088 -6.815 1.00 38.31 146 ALA A CA 1
ATOM 1112 C C . ALA A 1 146 ? -21.404 -10.118 -8.004 1.00 38.31 146 ALA A C 1
ATOM 1114 O O . ALA A 1 146 ? -22.381 -10.222 -8.738 1.00 38.31 146 ALA A O 1
ATOM 1115 N N . THR A 1 147 ? -20.486 -9.172 -8.217 1.00 40.88 147 THR A N 1
ATOM 1116 C CA . THR A 1 147 ? -20.623 -8.098 -9.213 1.00 40.88 147 THR A CA 1
ATOM 1117 C C . THR A 1 147 ? -19.804 -8.300 -10.488 1.00 40.88 147 THR A C 1
ATOM 1119 O O . THR A 1 147 ? -19.859 -7.440 -11.365 1.00 40.88 147 THR A O 1
ATOM 1122 N N . GLY A 1 148 ? -19.037 -9.393 -10.625 1.00 28.36 148 GLY A N 1
ATOM 1123 C CA . GLY A 1 148 ? -18.295 -9.721 -11.858 1.00 28.36 148 GLY A CA 1
ATOM 1124 C C . GLY A 1 148 ? -17.225 -8.701 -12.283 1.00 28.36 148 GLY A C 1
ATOM 1125 O O . GLY A 1 148 ? -16.552 -8.893 -13.292 1.00 28.36 148 GLY A O 1
ATOM 1126 N N . LYS A 1 149 ? -17.036 -7.620 -11.520 1.00 30.98 149 LYS A N 1
ATOM 1127 C CA . LYS A 1 149 ? -15.956 -6.652 -11.693 1.00 30.98 149 LYS A CA 1
ATOM 1128 C C . LYS A 1 149 ? -14.800 -7.092 -10.812 1.00 30.98 149 LYS A C 1
ATOM 1130 O O . LYS A 1 149 ? -15.014 -7.434 -9.652 1.00 30.98 149 LYS A O 1
ATOM 1135 N N . LEU A 1 150 ? -13.592 -7.065 -11.370 1.00 31.77 150 LEU A N 1
ATOM 1136 C CA . LEU A 1 150 ? -12.324 -7.337 -10.694 1.00 31.77 150 LEU A CA 1
ATOM 1137 C C . LEU A 1 150 ? -12.055 -6.258 -9.626 1.00 31.77 150 LEU A C 1
ATOM 1139 O O . LEU A 1 150 ? -11.171 -5.417 -9.756 1.00 31.77 150 LEU A O 1
ATOM 1143 N N . VAL A 1 151 ? -12.878 -6.219 -8.583 1.00 35.69 151 VAL A N 1
ATOM 1144 C CA . VAL A 1 151 ? -12.508 -5.615 -7.314 1.00 35.69 151 VAL A CA 1
ATOM 1145 C C . VAL A 1 151 ? -11.567 -6.630 -6.701 1.00 35.69 151 VAL A C 1
ATOM 1147 O O . VAL A 1 151 ? -11.928 -7.798 -6.561 1.00 35.69 151 VAL A O 1
ATOM 1150 N N . VAL A 1 152 ? -10.344 -6.208 -6.404 1.00 38.97 152 VAL A N 1
ATOM 1151 C CA . VAL A 1 152 ? -9.417 -6.977 -5.580 1.00 38.97 152 VAL A CA 1
ATOM 1152 C C . VAL A 1 152 ? -10.128 -7.186 -4.235 1.00 38.97 152 VAL A C 1
ATOM 1154 O O . VAL A 1 152 ? -10.081 -6.324 -3.367 1.00 38.97 152 VAL A O 1
ATOM 1157 N N . CYS A 1 153 ? -10.916 -8.263 -4.101 1.00 38.22 153 CYS A N 1
ATOM 1158 C CA . CYS A 1 153 ? -11.424 -8.709 -2.805 1.00 38.22 153 CYS A CA 1
ATOM 1159 C C . CYS A 1 153 ? -10.160 -8.985 -1.993 1.00 38.22 153 CYS A C 1
ATOM 1161 O O . CYS A 1 153 ? -9.209 -9.562 -2.516 1.00 38.22 153 CYS A O 1
ATOM 1163 N N . ILE A 1 154 ? -10.126 -8.528 -0.747 1.00 42.66 154 ILE A N 1
ATOM 1164 C CA . ILE A 1 154 ? -8.957 -8.649 0.133 1.00 42.66 154 ILE A CA 1
ATOM 1165 C C . ILE A 1 154 ? -8.487 -10.125 0.215 1.00 42.66 154 ILE A C 1
ATOM 1167 O O . ILE A 1 154 ? -7.292 -10.389 0.277 1.00 42.66 154 ILE A O 1
ATOM 1171 N N . CYS A 1 155 ? -9.392 -11.100 0.023 1.00 34.00 155 CYS A N 1
ATOM 1172 C CA . CYS A 1 155 ? -9.054 -12.524 -0.148 1.00 34.00 155 CYS A CA 1
ATOM 1173 C C . CYS A 1 155 ? -8.140 -12.852 -1.348 1.00 34.00 155 CYS A C 1
ATOM 1175 O O . CYS A 1 155 ? -7.364 -13.795 -1.279 1.00 34.00 155 CYS A O 1
ATOM 1177 N N . GLY A 1 156 ? -8.211 -12.107 -2.453 1.00 36.47 156 GLY A N 1
ATOM 1178 C CA . GLY A 1 156 ? -7.352 -12.307 -3.625 1.00 36.47 156 GLY A CA 1
ATOM 1179 C C . GLY A 1 156 ? -5.900 -11.868 -3.409 1.00 36.47 156 GLY A C 1
ATOM 1180 O O . GLY A 1 156 ? -5.032 -12.317 -4.148 1.00 36.47 156 GLY A O 1
ATOM 1181 N N . LEU A 1 157 ? -5.627 -11.026 -2.402 1.00 42.91 157 LEU A N 1
ATOM 1182 C CA . LEU A 1 157 ? -4.259 -10.745 -1.947 1.00 42.91 157 LEU A CA 1
ATOM 1183 C C . LEU A 1 157 ? -3.708 -11.888 -1.090 1.00 42.91 157 LEU A C 1
ATOM 1185 O O . LEU A 1 157 ? -2.554 -12.253 -1.268 1.00 42.91 157 LEU A O 1
ATOM 1189 N N . ALA A 1 158 ? -4.533 -12.502 -0.236 1.00 34.84 158 ALA A N 1
ATOM 1190 C CA . ALA A 1 158 ? -4.123 -13.675 0.543 1.00 34.84 158 ALA A CA 1
ATOM 1191 C C . ALA A 1 158 ? -3.753 -14.870 -0.361 1.00 34.84 158 ALA A C 1
ATOM 1193 O O . ALA A 1 158 ? -2.768 -15.556 -0.115 1.00 34.84 158 ALA A O 1
ATOM 1194 N N . HIS A 1 159 ? -4.472 -15.069 -1.472 1.00 32.38 159 HIS A N 1
ATOM 1195 C CA . HIS A 1 159 ? -4.131 -16.113 -2.449 1.00 32.38 159 HIS A CA 1
ATOM 1196 C C . HIS A 1 159 ? -2.859 -15.833 -3.263 1.00 32.38 159 HIS A C 1
ATOM 1198 O O . HIS A 1 159 ? -2.281 -16.770 -3.807 1.00 32.38 159 HIS A O 1
ATOM 1204 N N . PHE A 1 160 ? -2.400 -14.578 -3.333 1.00 34.16 160 PHE A N 1
ATOM 1205 C CA . PHE A 1 160 ? -1.131 -14.242 -3.982 1.00 34.16 160 PHE A CA 1
ATOM 1206 C C . PHE A 1 160 ? 0.070 -14.753 -3.169 1.00 34.16 160 PHE A C 1
ATOM 1208 O O . PHE A 1 160 ? 1.058 -15.183 -3.757 1.00 34.16 160 PHE A O 1
ATOM 1215 N N . GLU A 1 161 ? -0.019 -14.764 -1.833 1.00 33.94 161 GLU A N 1
ATOM 1216 C CA . GLU A 1 161 ? 1.020 -15.351 -0.973 1.00 33.94 161 GLU A CA 1
ATOM 1217 C C . GLU A 1 161 ? 1.038 -16.889 -1.059 1.00 33.94 161 GLU A C 1
ATOM 1219 O O . GLU A 1 161 ? 2.118 -17.473 -1.125 1.00 33.94 161 GLU A O 1
ATOM 1224 N N . ASP A 1 162 ? -0.126 -17.545 -1.156 1.00 29.30 162 ASP A N 1
ATOM 1225 C CA . ASP A 1 162 ? -0.217 -19.009 -1.313 1.00 29.30 162 ASP A CA 1
ATOM 1226 C C . ASP A 1 162 ? 0.326 -19.501 -2.669 1.00 29.30 162 ASP A C 1
ATOM 1228 O O . ASP A 1 162 ? 1.042 -20.503 -2.726 1.00 29.30 162 ASP A O 1
ATOM 1232 N N . GLU A 1 163 ? 0.028 -18.802 -3.773 1.00 30.72 163 GLU A N 1
ATOM 1233 C CA . GLU A 1 163 ? 0.624 -19.096 -5.089 1.00 30.72 163 GLU A CA 1
ATOM 1234 C C . GLU A 1 163 ? 2.144 -18.874 -5.078 1.00 30.72 163 GLU A C 1
ATOM 1236 O O . GLU A 1 163 ? 2.898 -19.642 -5.686 1.00 30.72 163 GLU A O 1
ATOM 1241 N N . PHE A 1 164 ? 2.611 -17.857 -4.350 1.00 29.25 164 PHE A N 1
ATOM 1242 C CA . PHE A 1 164 ? 4.031 -17.565 -4.189 1.00 29.25 164 PHE A CA 1
ATOM 1243 C C . PHE A 1 164 ? 4.757 -18.642 -3.358 1.00 29.25 164 PHE A C 1
ATOM 1245 O O . PHE A 1 164 ? 5.818 -19.111 -3.780 1.00 29.25 164 PHE A O 1
ATOM 1252 N N . ASP A 1 165 ? 4.177 -19.111 -2.243 1.00 30.44 165 ASP A N 1
ATOM 1253 C CA . ASP A 1 165 ? 4.764 -20.179 -1.413 1.00 30.44 165 ASP A CA 1
ATOM 1254 C C . ASP A 1 165 ? 4.784 -21.529 -2.154 1.00 30.44 165 ASP A C 1
ATOM 1256 O O . ASP A 1 165 ? 5.797 -22.232 -2.145 1.00 30.44 165 ASP A O 1
ATOM 1260 N N . GLN A 1 166 ? 3.720 -21.876 -2.888 1.00 36.25 166 GLN A N 1
ATOM 1261 C CA . GLN A 1 166 ? 3.653 -23.127 -3.659 1.00 36.25 166 GLN A CA 1
ATOM 1262 C C . GLN A 1 166 ? 4.653 -23.163 -4.820 1.00 36.25 166 GLN A C 1
ATOM 1264 O O . GLN A 1 166 ? 5.347 -24.167 -5.004 1.00 36.25 166 GLN A O 1
ATOM 1269 N N . THR A 1 167 ? 4.793 -22.058 -5.556 1.00 34.44 167 THR A N 1
ATOM 1270 C CA . THR A 1 167 ? 5.752 -21.958 -6.668 1.00 34.44 167 THR A CA 1
ATOM 1271 C C . THR A 1 167 ? 7.205 -22.014 -6.168 1.00 34.44 167 THR A C 1
ATOM 1273 O O . THR A 1 167 ? 8.088 -22.535 -6.856 1.00 34.44 167 THR A O 1
ATOM 1276 N N . SER A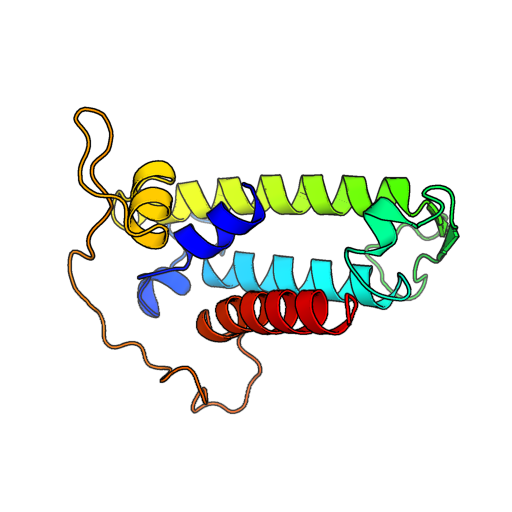 1 168 ? 7.468 -21.538 -4.942 1.00 33.97 168 SER A N 1
ATOM 1277 C CA . SER A 1 168 ? 8.799 -21.571 -4.321 1.00 33.97 168 SER A CA 1
ATOM 1278 C C . SER A 1 168 ? 9.265 -22.986 -3.943 1.00 33.97 168 SER A C 1
ATOM 1280 O O . SER A 1 168 ? 10.451 -23.295 -4.082 1.00 33.97 168 SER A O 1
ATOM 1282 N N . ARG A 1 169 ? 8.335 -23.865 -3.539 1.00 33.22 169 ARG A N 1
ATOM 1283 C CA . ARG A 1 169 ? 8.612 -25.266 -3.174 1.00 33.22 169 ARG A CA 1
ATOM 1284 C C . ARG A 1 169 ? 8.806 -26.166 -4.393 1.00 33.22 169 ARG A C 1
ATOM 1286 O O . ARG A 1 169 ? 9.605 -27.094 -4.336 1.00 33.22 169 ARG A O 1
ATOM 1293 N N . SER A 1 170 ? 8.128 -25.882 -5.506 1.00 37.59 170 SER A N 1
ATOM 1294 C CA . SER A 1 170 ? 8.259 -26.661 -6.747 1.00 37.59 170 SER A CA 1
ATOM 1295 C C . SER A 1 170 ? 9.560 -26.419 -7.517 1.00 37.59 170 SER A C 1
ATOM 1297 O O . SER A 1 170 ? 9.888 -27.205 -8.394 1.00 37.59 170 SER A O 1
ATOM 1299 N N . SER A 1 171 ? 10.307 -25.351 -7.216 1.00 38.81 171 SER A N 1
ATOM 1300 C CA . SER A 1 171 ? 11.575 -25.035 -7.894 1.00 38.81 171 SER A CA 1
ATOM 1301 C C . SER A 1 171 ? 12.822 -25.539 -7.150 1.00 38.81 171 SER A C 1
ATOM 1303 O O . SER A 1 171 ? 13.934 -25.179 -7.528 1.00 38.81 171 SER A O 1
ATOM 1305 N N . GLN A 1 172 ? 12.649 -26.280 -6.051 1.00 39.22 172 GLN A N 1
ATOM 1306 C CA . GLN A 1 172 ? 13.729 -26.908 -5.270 1.00 39.22 172 GLN A CA 1
ATOM 1307 C C . GLN A 1 172 ? 13.696 -28.449 -5.344 1.00 39.22 172 GLN A C 1
ATOM 1309 O O . GLN A 1 172 ? 14.417 -29.105 -4.592 1.00 39.22 172 GLN A O 1
ATOM 1314 N N . ALA A 1 173 ? 12.876 -29.016 -6.235 1.00 36.56 173 ALA A N 1
ATOM 1315 C CA . ALA A 1 173 ? 12.758 -30.451 -6.499 1.00 36.56 173 ALA A CA 1
ATOM 1316 C C . ALA A 1 173 ? 13.280 -30.804 -7.897 1.00 36.56 173 ALA A C 1
ATOM 1318 O O . ALA A 1 173 ? 13.099 -29.970 -8.814 1.00 36.56 173 ALA A O 1
#

pLDDT: mean 72.33, std 20.64, range [28.36, 94.94]

Radius of gyration: 18.19 Å; chains: 1; bounding box: 42×46×53 Å

Sequence (173 aa):
MIFTSIIAVADGSTDEQARAAPTVSSLSIGGLIKHITGVQRGWMARVAAPLRLVETADLDTVVPVPCDAPWFPSYVDAWSARWVFEHLITELAQHAGHADIIREALDGATMDELVGAAKGMQPQPWLTPWEPKSRGKRTCDGRRCATGKLVVCICGLAHFEDEFDQTSRSSQA